Protein AF-A0A137S7I2-F1 (afdb_monomer_lite)

InterPro domains:
  IPR010985 Ribbon-helix-helix [SSF47598] (21-64)
  IPR022148 CopG antitoxin [PF12441] (2-58)

Foldseek 3Di:
DDDDDPCVPDDDDDDPPDDPDDDDDDDDDDPVVLVVLCVVQVVVVHDSVVVVVVVVVVVVVVVVVD

Sequence (66 aa):
MSQCLHWSQAKPASFPKLKPSTKTISLRLPETLLDRIKIEANKRDMPYQSLIKAWLADDVNDSRRT

Secondary structure (DSSP, 8-state):
------GGG------TT-PPPP--------HHHHHHHHHHHHHTT--HHHHHHHHHHHHHHHHTT-

Organism: NCBI:txid1306954

Structure (mmCIF, N/CA/C/O backbone):
data_AF-A0A137S7I2-F1
#
_entry.id   AF-A0A137S7I2-F1
#
loop_
_atom_site.group_PDB
_atom_site.id
_atom_site.type_symbol
_atom_site.label_atom_id
_atom_site.label_alt_id
_atom_site.label_comp_id
_atom_site.label_asym_id
_atom_site.label_entity_id
_atom_site.label_seq_id
_atom_site.pdbx_PDB_ins_code
_atom_site.Cartn_x
_atom_site.Cartn_y
_atom_site.Cartn_z
_atom_site.occupancy
_atom_site.B_iso_or_equiv
_atom_site.auth_seq_id
_atom_site.auth_comp_id
_atom_site.auth_asym_id
_atom_site.auth_atom_id
_atom_site.pdbx_PDB_model_num
ATOM 1 N N . MET A 1 1 ? 35.811 0.973 -36.271 1.00 37.19 1 MET A N 1
ATOM 2 C CA . MET A 1 1 ? 36.155 -0.315 -35.630 1.00 37.19 1 MET A CA 1
ATOM 3 C C . MET A 1 1 ? 35.171 -0.537 -34.498 1.00 37.19 1 MET A C 1
ATOM 5 O O . MET A 1 1 ? 35.266 0.139 -33.485 1.00 37.19 1 MET A O 1
ATOM 9 N N . SER A 1 2 ? 34.165 -1.381 -34.716 1.00 46.78 2 SER A N 1
ATOM 10 C CA . SER A 1 2 ? 33.080 -1.601 -33.756 1.00 46.78 2 SER A CA 1
ATOM 11 C C . SER A 1 2 ? 33.459 -2.761 -32.842 1.00 46.78 2 SER A C 1
ATOM 13 O O . SER A 1 2 ? 33.576 -3.894 -33.302 1.00 46.78 2 SER A O 1
ATOM 15 N N . GLN A 1 3 ? 33.716 -2.474 -31.566 1.00 49.09 3 GLN A N 1
ATOM 16 C CA . GLN A 1 3 ? 34.072 -3.4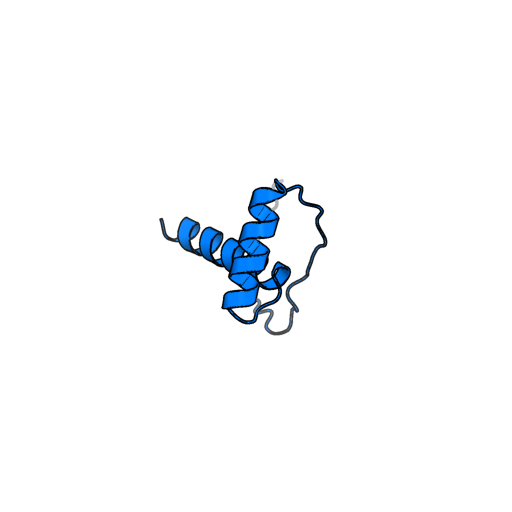89 -30.580 1.00 49.09 3 GLN A CA 1
ATOM 17 C C . GLN A 1 3 ? 32.791 -4.167 -30.085 1.00 49.09 3 GLN A C 1
ATOM 19 O O . GLN A 1 3 ? 32.035 -3.606 -29.294 1.00 49.09 3 GLN A O 1
ATOM 24 N N . CYS A 1 4 ? 32.520 -5.361 -30.606 1.00 54.47 4 CYS A N 1
ATOM 25 C CA . CYS A 1 4 ? 31.386 -6.174 -30.191 1.00 54.47 4 CYS A CA 1
ATOM 26 C C . CYS A 1 4 ? 31.631 -6.722 -28.780 1.00 54.47 4 CYS A C 1
ATOM 28 O O . CYS A 1 4 ? 32.610 -7.421 -28.527 1.00 54.47 4 CYS A O 1
ATOM 30 N N . LEU A 1 5 ? 30.725 -6.393 -27.861 1.00 60.28 5 LEU A N 1
ATOM 31 C CA . LEU A 1 5 ? 30.706 -6.902 -26.495 1.00 60.28 5 LEU A CA 1
ATOM 32 C C . LEU A 1 5 ? 30.569 -8.438 -26.530 1.00 60.28 5 LEU A C 1
ATOM 34 O O . LEU A 1 5 ? 29.574 -8.968 -27.023 1.00 60.28 5 LEU A O 1
ATOM 38 N N . HIS A 1 6 ? 31.577 -9.167 -26.046 1.00 55.44 6 HIS A N 1
ATOM 39 C CA . HIS A 1 6 ? 31.582 -10.632 -26.039 1.00 55.44 6 HIS A CA 1
ATOM 40 C C . HIS A 1 6 ? 30.698 -11.178 -24.908 1.00 55.44 6 HIS A C 1
ATOM 42 O O . HIS A 1 6 ? 31.152 -11.420 -23.791 1.00 55.44 6 HIS A O 1
ATOM 48 N N . TRP A 1 7 ? 29.424 -11.416 -25.220 1.00 61.81 7 TRP A N 1
ATOM 49 C CA . TRP A 1 7 ? 28.430 -12.002 -24.310 1.00 61.81 7 TRP A CA 1
ATOM 50 C C . TRP A 1 7 ? 28.760 -13.431 -23.840 1.00 61.81 7 TRP A C 1
ATOM 52 O O . TRP A 1 7 ? 28.190 -13.894 -22.858 1.00 61.81 7 TRP A O 1
ATOM 62 N N . SER A 1 8 ? 29.710 -14.120 -24.483 1.00 65.75 8 SER A N 1
ATOM 63 C CA . SER A 1 8 ? 30.136 -15.484 -24.126 1.00 65.75 8 SER A CA 1
ATOM 64 C C . SER A 1 8 ? 30.820 -15.595 -22.759 1.00 65.75 8 SER A C 1
ATOM 66 O O . SER A 1 8 ? 30.968 -16.698 -22.241 1.00 65.75 8 SER A O 1
ATOM 68 N N . GLN A 1 9 ? 31.229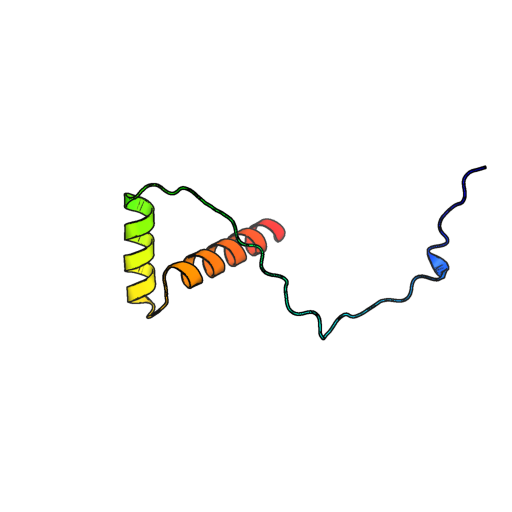 -14.470 -22.165 1.00 65.56 9 GLN A N 1
ATOM 69 C CA . GLN A 1 9 ? 31.840 -14.422 -20.832 1.00 65.56 9 GLN A CA 1
ATOM 70 C C . GLN A 1 9 ? 30.863 -13.971 -19.734 1.00 65.56 9 GLN A C 1
ATOM 72 O O . GLN A 1 9 ? 31.254 -13.858 -18.569 1.00 65.56 9 GLN A O 1
ATOM 77 N N . ALA A 1 10 ? 29.600 -13.695 -20.076 1.00 65.25 10 ALA A N 1
ATOM 78 C CA . ALA A 1 10 ? 28.609 -13.244 -19.112 1.00 65.25 10 ALA A CA 1
ATOM 79 C C . ALA A 1 10 ? 28.256 -14.382 -18.142 1.00 65.25 10 ALA A C 1
ATOM 81 O O . ALA A 1 10 ? 27.719 -15.418 -18.533 1.00 65.25 10 ALA A O 1
ATOM 82 N N . LYS A 1 11 ? 28.566 -14.188 -16.858 1.00 71.44 11 LYS A N 1
ATOM 83 C CA . LYS A 1 11 ? 28.178 -15.106 -15.784 1.00 71.44 11 LYS A CA 1
ATOM 84 C C . LYS A 1 11 ? 26.843 -14.648 -15.190 1.00 71.44 11 LYS A C 1
ATOM 86 O O . LYS A 1 11 ? 26.690 -13.449 -14.951 1.00 71.44 11 LYS A O 1
ATOM 91 N N . PRO A 1 12 ? 25.895 -15.557 -14.907 1.00 63.81 12 PRO A N 1
ATOM 92 C CA . PRO A 1 12 ? 24.673 -15.197 -14.202 1.00 63.81 12 PRO A CA 1
ATOM 93 C C . PRO A 1 12 ? 25.032 -14.691 -12.798 1.00 63.81 12 PRO A C 1
ATOM 95 O O . PRO A 1 12 ? 25.555 -15.433 -11.968 1.00 63.81 12 PRO A O 1
ATOM 98 N N . ALA A 1 13 ? 24.783 -13.407 -12.544 1.00 70.19 13 ALA A N 1
ATOM 99 C CA . ALA A 1 13 ? 24.958 -12.800 -11.233 1.00 70.19 13 ALA A CA 1
ATOM 100 C C . ALA A 1 13 ? 23.626 -12.871 -10.477 1.00 70.19 13 ALA A C 1
ATOM 102 O O . ALA A 1 13 ? 22.631 -12.289 -10.904 1.00 70.19 13 ALA A O 1
ATOM 103 N N . SER A 1 14 ? 23.605 -13.589 -9.355 1.00 62.91 14 SER A N 1
ATOM 104 C CA . SER A 1 14 ? 22.502 -13.533 -8.398 1.00 62.91 14 SER A CA 1
ATOM 105 C C . SER A 1 14 ? 22.856 -12.512 -7.327 1.00 62.91 14 SER A C 1
ATOM 107 O O . SER A 1 14 ? 23.953 -12.550 -6.766 1.00 62.91 14 SER A O 1
ATOM 109 N N . PHE A 1 15 ? 21.934 -11.599 -7.035 1.00 69.75 15 PHE A N 1
ATOM 110 C CA . PHE A 1 15 ? 22.106 -10.561 -6.023 1.00 69.75 15 PHE A CA 1
ATOM 111 C C . PHE A 1 15 ? 21.192 -10.814 -4.811 1.00 69.75 15 PHE A C 1
ATOM 113 O O . PHE A 1 15 ? 20.286 -10.025 -4.541 1.00 69.75 15 PHE A O 1
ATOM 120 N N . PRO A 1 16 ? 21.415 -11.893 -4.034 1.00 62.00 16 PRO A N 1
ATOM 121 C CA . PRO A 1 16 ? 20.492 -12.332 -2.984 1.00 62.00 16 PRO A CA 1
ATOM 122 C C . PRO A 1 16 ? 20.419 -11.386 -1.771 1.00 62.00 16 PRO A C 1
ATOM 124 O O . PRO A 1 16 ? 19.583 -11.576 -0.896 1.00 62.00 16 PRO A O 1
ATOM 127 N N . LYS A 1 17 ? 21.305 -10.382 -1.687 1.00 56.06 17 LYS A N 1
ATOM 128 C CA . LYS A 1 17 ? 21.426 -9.445 -0.552 1.00 56.06 17 LYS A CA 1
ATOM 129 C C . LYS A 1 17 ? 21.132 -7.984 -0.903 1.00 56.06 17 LYS A C 1
ATOM 131 O O . LYS A 1 17 ? 21.323 -7.115 -0.052 1.00 56.06 17 LYS A O 1
ATOM 136 N N . LEU A 1 18 ? 20.690 -7.679 -2.124 1.00 60.91 18 LEU A N 1
ATOM 137 C CA . LEU A 1 18 ? 20.273 -6.312 -2.433 1.00 60.91 18 LEU A CA 1
ATOM 138 C C . LEU A 1 18 ? 18.930 -6.045 -1.756 1.00 60.91 18 LEU A C 1
ATOM 140 O O . LEU A 1 18 ? 17.912 -6.631 -2.117 1.00 60.91 18 LEU A O 1
ATOM 144 N N . LYS A 1 19 ? 18.926 -5.148 -0.765 1.00 62.81 19 LYS A N 1
ATOM 145 C CA . LYS A 1 19 ? 17.673 -4.564 -0.282 1.00 62.81 19 LYS A CA 1
ATOM 146 C C . LYS A 1 19 ? 17.004 -3.873 -1.475 1.00 62.81 19 LYS A C 1
ATOM 148 O O . LYS A 1 19 ? 17.691 -3.096 -2.144 1.00 62.81 19 LYS A O 1
ATOM 153 N N . PRO A 1 20 ? 15.709 -4.113 -1.743 1.00 68.94 20 PRO A N 1
ATOM 154 C CA . PRO A 1 20 ? 14.980 -3.325 -2.725 1.00 68.94 20 PRO A CA 1
ATOM 155 C C . PRO A 1 20 ? 15.165 -1.847 -2.383 1.00 68.94 20 PRO A C 1
ATOM 157 O O . PRO A 1 20 ? 14.885 -1.430 -1.256 1.00 68.94 20 PRO A O 1
ATOM 160 N N . SER A 1 21 ? 15.708 -1.065 -3.312 1.00 74.69 21 SER A N 1
ATOM 161 C CA . SER A 1 21 ? 15.858 0.367 -3.091 1.00 74.69 21 SER A CA 1
ATOM 162 C C . SER A 1 21 ? 14.473 1.007 -3.118 1.00 74.69 21 SER A C 1
ATOM 164 O O . SER A 1 21 ? 13.673 0.780 -4.025 1.00 74.69 21 SER A O 1
ATOM 166 N N . THR A 1 22 ? 14.159 1.798 -2.096 1.00 82.56 22 THR A N 1
ATOM 167 C CA . THR A 1 22 ? 12.943 2.608 -2.068 1.00 82.56 22 THR A CA 1
ATOM 168 C C . THR A 1 22 ? 13.274 4.012 -2.552 1.00 82.56 22 THR A C 1
ATOM 170 O O . THR A 1 22 ? 14.292 4.595 -2.180 1.00 82.56 22 THR A O 1
ATOM 173 N N . LYS A 1 23 ? 12.409 4.569 -3.400 1.00 87.06 23 LYS A N 1
ATOM 174 C CA . LYS A 1 23 ? 12.491 5.962 -3.841 1.00 87.06 23 LYS A CA 1
ATOM 175 C C . LYS A 1 23 ? 11.233 6.689 -3.391 1.00 87.06 23 LYS A C 1
ATOM 177 O O . LYS A 1 23 ? 10.127 6.248 -3.695 1.00 87.06 23 LYS A O 1
ATOM 182 N N . THR A 1 24 ? 11.402 7.795 -2.674 1.00 89.94 24 THR A N 1
ATOM 183 C CA . THR A 1 24 ? 10.282 8.662 -2.302 1.00 89.94 24 THR A CA 1
ATOM 184 C C . THR A 1 24 ? 9.759 9.375 -3.542 1.00 89.94 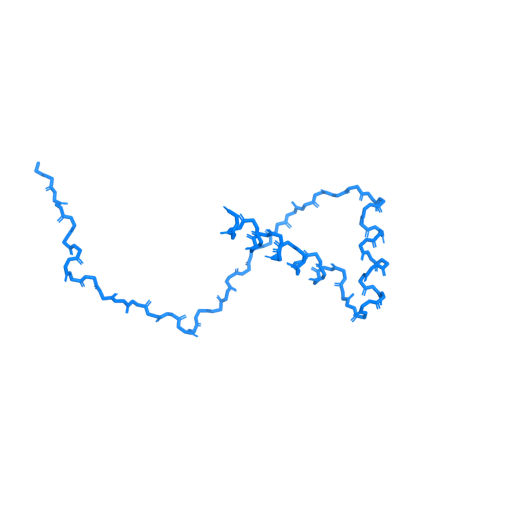24 THR A C 1
ATOM 186 O O . THR A 1 24 ? 10.533 9.936 -4.318 1.00 89.94 24 THR A O 1
ATOM 189 N N . ILE A 1 25 ? 8.440 9.351 -3.714 1.00 90.12 25 ILE A N 1
ATOM 190 C CA . ILE A 1 25 ? 7.725 10.073 -4.766 1.00 90.12 25 ILE A CA 1
ATOM 191 C C . ILE A 1 25 ? 6.595 10.890 -4.140 1.00 90.12 25 ILE A C 1
ATOM 193 O O . ILE A 1 25 ? 6.065 10.516 -3.094 1.00 90.12 25 ILE A O 1
ATOM 197 N N . SER A 1 26 ? 6.199 11.968 -4.811 1.00 93.25 26 SER A N 1
ATOM 198 C CA . SER A 1 26 ? 4.995 12.731 -4.475 1.00 93.25 26 SER A CA 1
ATOM 199 C C . SER A 1 26 ? 3.909 12.421 -5.499 1.00 93.25 26 SER A C 1
ATOM 201 O O . SER A 1 26 ? 4.129 12.593 -6.697 1.00 93.25 26 SER A O 1
ATOM 203 N N . LEU A 1 27 ? 2.738 11.986 -5.036 1.00 93.00 27 LEU A N 1
ATOM 204 C CA . LEU A 1 27 ? 1.576 11.687 -5.873 1.00 93.00 27 LEU A CA 1
ATOM 205 C C . LEU A 1 27 ? 0.384 12.522 -5.401 1.00 93.00 27 LEU A C 1
ATOM 207 O O . LEU A 1 27 ? 0.152 12.642 -4.199 1.00 93.00 27 LEU A O 1
ATOM 211 N N . ARG A 1 28 ? -0.379 13.084 -6.343 1.00 95.38 28 ARG A N 1
ATOM 212 C CA . ARG A 1 28 ? -1.657 13.745 -6.049 1.00 95.38 28 ARG A CA 1
ATOM 213 C C . ARG A 1 28 ? -2.802 12.780 -6.323 1.00 95.38 28 ARG A C 1
ATOM 215 O O . ARG A 1 28 ? -2.814 12.123 -7.359 1.00 95.38 28 ARG A O 1
ATOM 222 N N . LEU A 1 29 ? -3.756 12.731 -5.403 1.00 96.19 29 LEU A N 1
ATOM 223 C CA . LEU A 1 29 ? -4.956 11.904 -5.479 1.00 96.19 29 LEU A CA 1
ATOM 224 C C . LEU A 1 29 ? -6.178 12.784 -5.187 1.00 96.19 29 LEU A C 1
ATOM 226 O O . LEU A 1 29 ? -6.058 13.708 -4.381 1.00 96.19 29 LEU A O 1
ATOM 230 N N . PRO A 1 30 ? -7.347 12.502 -5.787 1.00 98.25 30 PRO A N 1
ATOM 231 C CA . PRO A 1 30 ? -8.604 13.078 -5.323 1.00 98.25 30 PRO A CA 1
ATOM 232 C C . PRO A 1 30 ? -8.852 12.716 -3.852 1.00 98.25 30 PRO A C 1
ATOM 234 O O . PRO A 1 30 ? -8.640 11.567 -3.457 1.00 98.25 30 PRO A O 1
ATOM 237 N N . GLU A 1 31 ? -9.338 13.665 -3.051 1.00 97.94 31 GLU A N 1
ATOM 238 C CA . GLU A 1 31 ? -9.584 13.460 -1.612 1.00 97.94 31 GLU A CA 1
ATOM 239 C C . GLU A 1 31 ? -10.545 12.293 -1.356 1.00 97.94 31 GLU A C 1
ATOM 241 O O . GLU A 1 31 ? -10.257 11.399 -0.562 1.00 97.94 31 GLU A O 1
ATOM 246 N N . THR A 1 32 ? -11.623 12.223 -2.140 1.00 98.19 32 THR A N 1
ATOM 247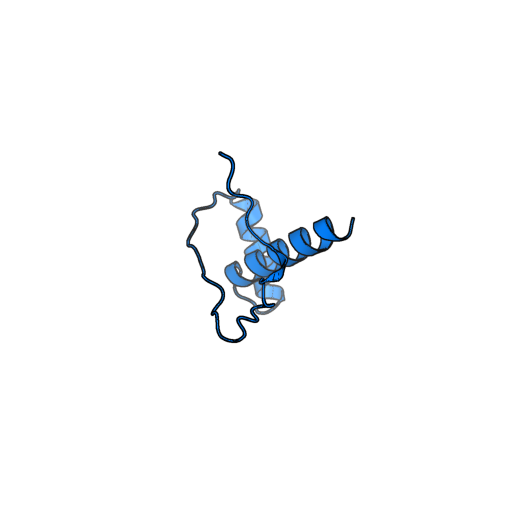 C CA . THR A 1 32 ? -12.632 11.158 -2.053 1.00 98.19 32 THR A CA 1
ATOM 248 C C . THR A 1 32 ? -12.048 9.764 -2.281 1.00 98.19 32 THR A C 1
ATOM 250 O O . THR A 1 32 ? -12.484 8.794 -1.661 1.00 98.19 32 THR A O 1
ATOM 253 N N . LEU A 1 33 ? -11.042 9.640 -3.151 1.00 97.75 33 LEU A N 1
ATOM 254 C CA . LEU A 1 33 ? -10.351 8.376 -3.381 1.00 97.75 33 LEU A CA 1
ATOM 255 C C . LEU A 1 33 ? -9.462 8.022 -2.188 1.00 97.75 33 LEU A C 1
ATOM 257 O O . LEU A 1 33 ? -9.488 6.880 -1.728 1.00 97.75 33 LEU A O 1
ATOM 261 N N . LEU A 1 34 ? -8.703 8.989 -1.669 1.00 97.75 34 LEU A N 1
ATOM 262 C CA . LEU A 1 34 ? -7.836 8.769 -0.514 1.00 97.75 34 LEU A CA 1
ATOM 263 C C . LEU A 1 34 ? -8.637 8.315 0.714 1.00 97.75 34 LEU A C 1
ATOM 265 O O . LEU A 1 34 ? -8.209 7.401 1.420 1.00 97.75 34 LEU A O 1
ATOM 269 N N . ASP A 1 35 ? -9.811 8.895 0.943 1.00 98.25 35 ASP A N 1
ATOM 270 C CA . ASP A 1 35 ? -10.667 8.517 2.068 1.00 98.25 35 ASP A CA 1
ATOM 271 C C . ASP A 1 35 ? -11.239 7.107 1.916 1.00 98.25 35 ASP A C 1
ATOM 273 O O . ASP A 1 35 ? -11.208 6.321 2.867 1.00 98.25 35 ASP A O 1
ATOM 277 N N . ARG A 1 36 ? -11.653 6.725 0.703 1.00 98.31 36 ARG A N 1
ATOM 278 C CA . ARG A 1 36 ? -12.048 5.337 0.414 1.00 98.31 36 ARG A CA 1
ATOM 279 C C . ARG A 1 36 ? -10.907 4.361 0.695 1.00 98.31 36 ARG A C 1
ATOM 281 O O . ARG A 1 36 ? -11.138 3.336 1.330 1.00 98.31 36 ARG A O 1
ATOM 288 N N . ILE A 1 37 ? -9.678 4.688 0.290 1.00 98.00 37 ILE A N 1
ATOM 289 C CA . ILE A 1 37 ? -8.500 3.851 0.566 1.00 98.00 37 ILE A CA 1
ATOM 290 C C . ILE A 1 37 ? -8.268 3.721 2.077 1.00 98.00 37 ILE A C 1
ATOM 292 O O . ILE A 1 37 ? -8.004 2.620 2.555 1.00 98.00 37 ILE A O 1
ATOM 296 N N . LYS A 1 38 ? -8.384 4.810 2.848 1.00 97.94 38 LYS A N 1
ATOM 297 C CA . LYS A 1 38 ? -8.223 4.767 4.313 1.00 97.94 38 LYS A CA 1
ATOM 298 C C . LYS A 1 38 ? -9.247 3.849 4.979 1.00 97.94 38 LYS A C 1
ATOM 300 O O . LYS A 1 38 ? -8.864 3.057 5.838 1.00 97.94 38 LYS A O 1
ATOM 305 N N . ILE A 1 39 ? -10.514 3.920 4.564 1.00 98.44 39 ILE A N 1
ATOM 306 C CA . ILE A 1 39 ? -11.580 3.034 5.059 1.00 98.44 39 ILE A CA 1
ATOM 307 C C . ILE A 1 39 ? -11.239 1.573 4.745 1.00 98.44 39 ILE A C 1
ATOM 309 O O . ILE A 1 39 ? -11.287 0.711 5.620 1.00 98.44 39 ILE A O 1
ATOM 313 N N . GLU A 1 40 ? -10.849 1.295 3.504 1.00 98.38 40 GLU A N 1
ATOM 314 C CA . GLU A 1 40 ? -10.495 -0.049 3.047 1.00 98.38 40 GLU A CA 1
ATOM 315 C C . GLU A 1 40 ? -9.247 -0.621 3.732 1.00 98.38 40 GLU A C 1
ATOM 317 O O . GLU A 1 40 ? -9.159 -1.832 3.947 1.00 98.38 40 GLU A O 1
ATOM 322 N N . ALA A 1 41 ? -8.297 0.235 4.100 1.00 98.25 41 ALA A N 1
ATOM 323 C CA . ALA A 1 41 ? -7.109 -0.150 4.848 1.00 98.25 41 ALA A CA 1
ATOM 324 C C . ALA A 1 41 ? -7.444 -0.468 6.308 1.00 98.25 41 ALA A C 1
ATOM 326 O O . ALA A 1 41 ? -7.024 -1.504 6.816 1.00 98.25 41 ALA A O 1
ATOM 327 N N . ASN A 1 42 ? -8.284 0.354 6.943 1.00 98.12 42 ASN A N 1
ATOM 328 C CA . ASN A 1 42 ? -8.749 0.112 8.306 1.00 98.12 42 ASN A CA 1
ATOM 329 C C . ASN A 1 42 ? -9.525 -1.212 8.427 1.00 98.12 42 ASN A C 1
ATOM 331 O O . ASN A 1 42 ? -9.248 -1.989 9.334 1.00 98.12 42 ASN A O 1
ATOM 335 N N . LYS A 1 43 ? -10.404 -1.531 7.464 1.00 98.31 43 LYS A N 1
ATOM 336 C CA . LYS A 1 43 ? -11.110 -2.830 7.409 1.00 98.31 43 LYS A CA 1
ATOM 337 C C . LYS A 1 43 ? -10.170 -4.040 7.356 1.00 98.31 43 LYS A C 1
ATOM 339 O O . LYS A 1 43 ? -10.554 -5.124 7.778 1.00 98.31 43 LYS A O 1
ATOM 344 N N . ARG A 1 44 ? -8.973 -3.865 6.789 1.00 97.19 44 ARG A N 1
ATOM 345 C CA . ARG A 1 44 ? -7.937 -4.901 6.643 1.00 97.19 44 ARG A CA 1
ATOM 346 C C . ARG A 1 44 ? -6.878 -4.841 7.749 1.00 97.19 44 ARG A C 1
ATOM 348 O O . ARG A 1 44 ? -5.863 -5.517 7.622 1.00 97.19 44 ARG A O 1
ATOM 355 N N . ASP A 1 45 ? -7.087 -4.008 8.771 1.00 97.19 45 ASP A N 1
ATOM 356 C CA . ASP A 1 45 ? -6.118 -3.718 9.834 1.00 97.19 45 ASP A CA 1
ATOM 357 C C . ASP A 1 45 ? -4.717 -3.363 9.291 1.00 97.19 45 ASP A C 1
ATOM 359 O O . ASP A 1 45 ? -3.677 -3.834 9.748 1.00 97.19 45 ASP A O 1
ATOM 363 N N . MET A 1 46 ? -4.688 -2.548 8.231 1.00 97.38 46 MET A N 1
ATOM 364 C CA . MET A 1 46 ? -3.473 -2.184 7.505 1.00 97.38 46 MET A CA 1
ATOM 365 C C . MET A 1 46 ? -3.323 -0.658 7.394 1.00 97.38 46 MET A C 1
ATOM 367 O O . MET A 1 46 ? -4.308 0.053 7.186 1.00 97.38 46 MET A O 1
ATOM 371 N N . PRO A 1 47 ? -2.094 -0.109 7.433 1.00 97.88 47 PRO A N 1
ATOM 372 C CA . PRO A 1 47 ? -1.857 1.283 7.064 1.00 97.88 47 PRO A CA 1
ATOM 373 C C . PRO A 1 47 ? -2.217 1.545 5.594 1.00 97.88 47 PRO A C 1
ATOM 375 O O . PRO A 1 47 ? -1.777 0.821 4.700 1.00 97.88 47 PRO A O 1
ATOM 378 N N . TYR A 1 48 ? -2.936 2.635 5.312 1.00 97.31 48 TYR A N 1
ATOM 379 C CA . TYR A 1 48 ? -3.373 2.974 3.947 1.00 97.31 48 TYR A CA 1
ATOM 380 C C . TYR A 1 48 ? -2.214 3.090 2.943 1.00 97.31 48 TYR A C 1
ATOM 382 O O . TYR A 1 48 ? -2.350 2.712 1.785 1.00 97.31 48 TYR A O 1
ATOM 390 N N . GLN A 1 49 ? -1.042 3.543 3.389 1.00 95.50 49 GLN A N 1
ATOM 391 C CA . GLN A 1 49 ? 0.167 3.636 2.562 1.00 95.50 49 GLN A CA 1
ATOM 392 C C . GLN A 1 49 ? 0.695 2.256 2.152 1.00 95.50 49 GLN A C 1
ATOM 394 O O . GLN A 1 49 ? 1.209 2.097 1.047 1.00 95.50 49 GLN A O 1
ATOM 399 N N . SER A 1 50 ? 0.585 1.263 3.037 1.00 96.44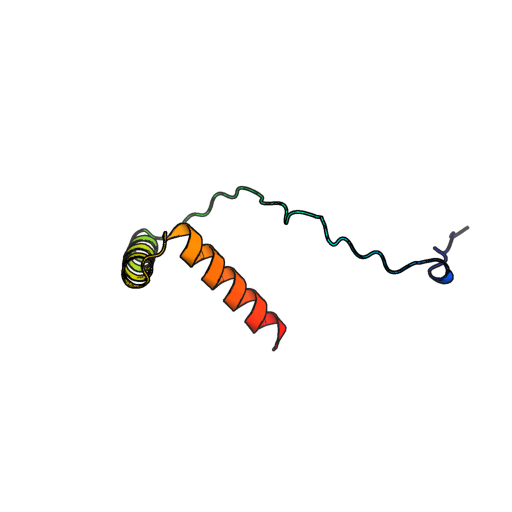 50 SER A N 1
ATOM 400 C CA . SER A 1 50 ? 0.947 -0.124 2.738 1.00 96.44 50 SER A CA 1
ATOM 401 C C . SER A 1 50 ? -0.055 -0.742 1.770 1.00 96.44 50 SER A C 1
ATOM 403 O O . SER A 1 50 ? 0.363 -1.390 0.813 1.00 96.44 50 SER A O 1
ATOM 405 N N . LEU A 1 51 ? -1.349 -0.457 1.952 1.00 97.06 51 LEU A N 1
ATOM 406 C CA . LEU A 1 51 ? -2.395 -0.926 1.043 1.00 97.06 51 LEU A CA 1
ATOM 407 C C . LEU A 1 51 ? -2.205 -0.377 -0.378 1.00 97.06 51 LEU A C 1
ATOM 409 O O . LEU A 1 51 ? -2.261 -1.144 -1.334 1.00 97.06 51 LEU A O 1
ATOM 413 N N . ILE A 1 52 ? -1.897 0.919 -0.518 1.00 96.19 52 ILE A N 1
ATOM 414 C CA . ILE A 1 52 ? -1.594 1.535 -1.823 1.00 96.19 52 ILE A CA 1
ATOM 415 C C . ILE A 1 52 ? -0.452 0.792 -2.523 1.00 96.19 52 ILE A C 1
ATOM 417 O O . ILE A 1 52 ? -0.544 0.497 -3.711 1.00 96.19 52 ILE A O 1
ATOM 421 N N . LYS A 1 53 ? 0.624 0.466 -1.796 1.00 93.88 53 LYS A N 1
ATOM 422 C CA . LYS A 1 53 ? 1.768 -0.261 -2.367 1.00 93.88 53 LYS A CA 1
ATOM 423 C C . LYS A 1 53 ? 1.389 -1.671 -2.814 1.00 93.88 53 LYS A C 1
ATOM 425 O O . LYS A 1 53 ? 1.854 -2.091 -3.866 1.00 93.88 53 LYS A O 1
ATOM 430 N N . ALA A 1 54 ? 0.575 -2.377 -2.028 1.00 95.56 54 ALA A N 1
ATOM 431 C CA . ALA A 1 54 ? 0.126 -3.725 -2.361 1.00 95.56 54 ALA A CA 1
ATOM 432 C C . ALA A 1 54 ? -0.720 -3.726 -3.641 1.00 95.56 54 ALA A C 1
ATOM 434 O O . ALA A 1 54 ? -0.380 -4.427 -4.585 1.00 95.56 54 ALA A O 1
ATOM 435 N N . TRP A 1 55 ? -1.733 -2.858 -3.727 1.00 95.94 55 TRP A N 1
ATOM 436 C CA . TRP A 1 55 ? -2.574 -2.755 -4.924 1.00 95.94 55 TRP A CA 1
ATOM 437 C C . TRP A 1 55 ? -1.789 -2.367 -6.177 1.00 95.94 55 TRP A C 1
ATOM 439 O O . TRP A 1 55 ? -2.001 -2.961 -7.227 1.00 95.94 55 TRP A O 1
ATOM 449 N N . LEU A 1 56 ? -0.853 -1.415 -6.075 1.00 94.81 56 LEU A N 1
ATOM 450 C CA . LEU A 1 56 ? 0.004 -1.049 -7.208 1.00 94.81 56 LEU A CA 1
ATOM 451 C C . LEU A 1 56 ? 0.904 -2.210 -7.652 1.00 94.81 56 LEU A C 1
ATOM 453 O O . LEU A 1 56 ? 1.152 -2.372 -8.843 1.00 94.81 56 LEU A O 1
ATOM 457 N N . ALA A 1 57 ? 1.420 -3.001 -6.709 1.00 93.38 57 ALA A N 1
ATOM 458 C CA . ALA A 1 57 ? 2.234 -4.166 -7.036 1.00 93.38 57 ALA A CA 1
ATOM 459 C C . ALA A 1 57 ? 1.401 -5.259 -7.720 1.00 93.38 57 ALA A C 1
ATOM 461 O O . ALA A 1 57 ? 1.856 -5.821 -8.715 1.00 93.38 57 ALA A O 1
ATOM 462 N N . ASP A 1 58 ? 0.198 -5.529 -7.213 1.00 94.75 58 ASP A N 1
ATOM 463 C CA . ASP A 1 58 ? -0.717 -6.522 -7.778 1.00 94.75 58 ASP A CA 1
ATOM 464 C C . ASP A 1 58 ? -1.132 -6.147 -9.207 1.00 94.75 58 ASP A C 1
ATOM 466 O O . ASP A 1 58 ? -0.990 -6.969 -10.109 1.00 94.75 58 ASP A O 1
ATOM 470 N N . ASP A 1 59 ? -1.533 -4.894 -9.439 1.00 93.81 59 ASP A N 1
ATOM 471 C CA . ASP A 1 59 ? -1.956 -4.390 -10.755 1.00 93.81 59 ASP A CA 1
ATOM 472 C C . ASP A 1 59 ? -0.835 -4.470 -11.810 1.00 93.81 59 ASP A C 1
ATOM 474 O O . ASP A 1 59 ? -1.035 -4.950 -12.930 1.00 93.81 59 ASP A O 1
ATOM 478 N N . VAL A 1 60 ? 0.394 -4.090 -11.434 1.00 92.94 60 VAL A N 1
ATOM 479 C CA . VAL A 1 60 ? 1.569 -4.204 -12.316 1.00 92.94 60 VAL A CA 1
ATOM 480 C C . VAL A 1 60 ? 1.922 -5.665 -12.598 1.00 92.94 60 VAL A C 1
ATOM 482 O O . VAL A 1 60 ? 2.368 -5.987 -13.701 1.00 92.94 60 VAL A O 1
ATOM 485 N N . ASN A 1 61 ? 1.771 -6.550 -11.612 1.00 90.56 61 ASN A N 1
ATOM 486 C CA . ASN A 1 61 ? 2.050 -7.972 -11.789 1.00 90.56 61 ASN A CA 1
ATOM 487 C C . ASN A 1 61 ? 1.004 -8.656 -12.670 1.00 90.56 61 ASN A C 1
ATOM 489 O O . ASN A 1 61 ? 1.383 -9.515 -13.462 1.00 90.56 61 ASN A O 1
ATOM 493 N N . ASP A 1 62 ? -0.268 -8.279 -12.553 1.00 89.75 62 ASP A N 1
ATOM 494 C CA . ASP A 1 62 ? -1.348 -8.822 -13.378 1.00 89.75 62 ASP A CA 1
ATOM 495 C C . ASP A 1 62 ? -1.225 -8.350 -14.833 1.00 89.75 62 ASP A C 1
ATOM 497 O O . ASP A 1 62 ? -1.199 -9.166 -15.752 1.00 89.75 62 ASP A O 1
ATOM 501 N N . SER A 1 63 ? -0.955 -7.055 -15.036 1.00 80.88 63 SER A N 1
ATOM 502 C CA . SER A 1 63 ? -0.741 -6.461 -16.366 1.00 80.88 63 SER A CA 1
ATOM 503 C C . SER A 1 63 ? 0.415 -7.090 -17.156 1.00 80.88 63 SER A C 1
ATOM 505 O O . SER A 1 63 ? 0.455 -6.983 -18.376 1.00 80.88 63 SER A O 1
ATOM 507 N N . ARG A 1 64 ? 1.386 -7.723 -16.481 1.00 71.62 64 ARG A N 1
ATOM 508 C CA . ARG A 1 64 ? 2.516 -8.428 -17.120 1.00 71.62 64 ARG A CA 1
ATOM 509 C C . ARG A 1 64 ? 2.180 -9.855 -17.565 1.00 71.62 64 ARG A C 1
ATOM 511 O O . ARG A 1 64 ? 3.026 -10.488 -18.197 1.00 71.62 64 ARG A O 1
ATOM 518 N N . ARG A 1 65 ? 1.034 -10.399 -17.146 1.00 63.91 65 ARG A N 1
ATOM 519 C CA . ARG A 1 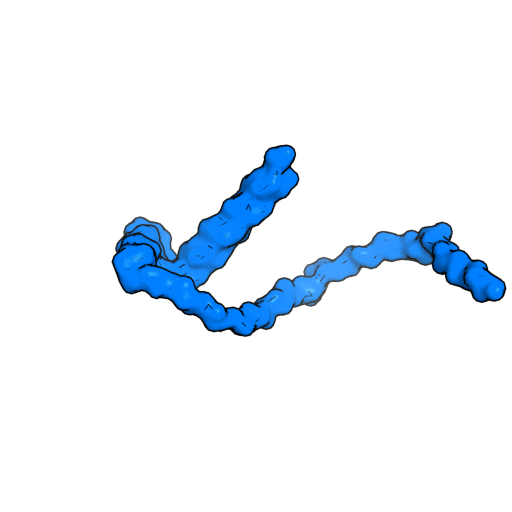65 ? 0.609 -11.781 -17.440 1.00 63.91 65 ARG A CA 1
ATOM 520 C C . ARG A 1 65 ? -0.308 -11.862 -18.660 1.00 63.91 65 ARG A C 1
ATOM 522 O O . ARG A 1 65 ? -0.389 -12.937 -19.250 1.00 63.91 65 ARG A O 1
ATOM 529 N N . THR A 1 66 ? -0.962 -10.759 -19.013 1.00 54.84 66 THR A N 1
ATOM 530 C CA . THR A 1 66 ? -1.571 -10.497 -20.330 1.00 54.84 66 THR A CA 1
ATOM 531 C C . THR A 1 66 ? -0.536 -10.044 -21.343 1.00 54.84 66 THR A C 1
ATOM 533 O O . THR A 1 66 ? -0.633 -10.502 -22.501 1.00 54.84 66 THR A O 1
#

Radius of gyration: 20.08 Å; chains: 1; bounding box: 49×29×46 Å

pLDDT: mean 82.81, std 17.24, range [37.19, 98.44]

=== Feature glossary ===
The record interleaves many kinds of information about one protein. Here is each kind framed as the question it answers.

Q: What does the local fold look like, residue by residue?
A: A 3Di character summarizes, for each residue, the relative orientation of the Cα frame of its nearest spatial neighbor. Because it encodes fold topology rather than chemistry, 3Di alignments detect remote structural similarity that sequence alignment misses.

Q: Which residues are in helices, strands, or loops?
A: Secondary structure is the local, repeating backbone conformation. DSSP classifies it into eight states by reading the hydrogen-bond network: three helix types (H, G, I), two β types (E, B), two non-regular types (T, S), and unstructured coil (-).

Q: How big and how compact is the whole molecule?
A: Three whole-structure scalars: the radius of gyration (RMS distance of Cα from centroid, in Å), the count of Cα–Cα contacts (pairs closer than 8 Å and separated by more than four residues in sequence — i.e. tertiary, not local, contacts), and the bounding-box dimensions. Together they distinguish compact globular folds from extended fibres or disordered chains.

Q: How confident is the AlphaFold model at each residue?
A: For AlphaFold models, the B-factor field carries pLDDT — the model's own estimate of local accuracy on a 0–100 scale. Regions with pLDDT<50 should be treated as essentially unmodeled; they often correspond to intrinsically disordered segments.

Q: What family and function is it annotated with?
A: Functional annotations link the protein to curated databases. InterPro entries identify conserved domains and families by matching the sequence against member-database signatures (Pfam, PROSITE, CDD, …). Gene Ontology (GO) terms describe molecular function, biological process, and cellular component in a controlled vocabulary. CATH places the structure in a hierarchical fold classification (Class/Architecture/Topology/Homologous-superfamily). The organism is the source species.

Q: What known structures does this most resemble?
A: Nearest PDB neighbors are the top structural matches found by Foldseek when searching this structure against the entire Protein Data Bank. Each hit reports a TM-score (0 to 1; >0.5 almost always implies the same fold) and an E-value. These are *structural* homologs — they may share no detectable sequence similarity.

Q: Which residues are buried vs exposed?
A: Solvent-accessible surface area (SASA) is the area in Å² traced out by the centre of a 1.4 Å probe sphere (a water molecule) rolled over the protein's van der Waals surface (Shrake–Rupley / Lee–Richards construction). Buried residues have near-zero SASA; fully exposed residues can exceed 200 Å². The total SASA scales roughly with the number of surface residues.

Q: What are the backbone torsion angles?
A: φ (phi) and ψ (psi) are the two rotatable backbone dihedrals per residue: φ is the C(i-1)–N–Cα–C torsion, ψ is the N–Cα–C–N(i+1) torsion, both in degrees on (−180°, 180°]. α-helical residues cluster near (−60°, −45°); β-strand residues near (−120°, +130°). A Ramachandran plot is simply a scatter of (φ, ψ) for every residue.

Q: Are the domains correctly placed relative to each other?
A: Predicted aligned error is AlphaFold's pairwise confidence. Unlike pLDDT (per-residue), PAE is per-residue-pair and captures whether two parts of the structure are correctly placed relative to each other. Units are ångströms of expected positional error.

Q: What if only a Cα trace is available?
A: P-SEA three-state annotation labels each residue as helix, strand, or coil based purely on the geometry of the Cα trace. It serves as a fallback when the full backbone (and thus DSSP) is unavailable.

Q: What is the amino-acid chain?
A: This is the polypeptide sequence — one letter per residue, N-terminus first. Length ranges from a few dozen residues for small domains to over a thousand for large multi-domain proteins.

Q: What do the rendered images show?
A: The six renders are orthographic views along the three Cartesian axes in both directions. Representation (cartoon, sticks, or surface) and color scheme (sequence-rainbow or by-chain) vary across proteins so the training set covers all the common visualization conventions.

Q: What do the diagnostic plots show?
A: Plot images: a contact map (which residues are close in 3D, as an N×N binary image), a Ramachandran scatter (backbone torsion angles, revealing secondary-structure composition at a glance), and — for AlphaFold structures — a PAE heatmap (pairwise prediction confidence).

Q: How mobile is each atom in the crystal?
A: B-factor (Debye–Waller factor) reflects atomic displacement in the crystal lattice. It is an experimental observable (units Å²), not a prediction; low values mean the atom is pinned down, high values mean it moves or is heterogeneous across the crystal.

Q: Where is each backbone atom in 3D?
A: The mmCIF table is the protein's shape written out atom by atom. For each backbone N, Cα, C, and carbonyl O, it records an (x, y, z) coordinate triple in Å plus the residue type, chain letter, and residue number.